Protein AF-A0A135WPG0-F1 (afdb_monomer_lite)

Structure (mmCIF, N/CA/C/O backbone):
data_AF-A0A135WPG0-F1
#
_entry.id   AF-A0A135WPG0-F1
#
loop_
_atom_site.group_PDB
_atom_site.id
_atom_site.type_symbol
_atom_site.label_atom_id
_atom_site.label_alt_id
_atom_site.label_comp_id
_atom_site.label_asym_id
_atom_site.label_entity_id
_atom_site.label_seq_id
_atom_site.pdbx_PDB_ins_code
_atom_site.Cartn_x
_atom_site.Cartn_y
_atom_site.Cartn_z
_atom_site.occupancy
_atom_site.B_iso_or_equiv
_atom_site.auth_seq_id
_atom_site.auth_comp_id
_atom_site.auth_asym_id
_atom_site.auth_atom_id
_atom_site.pdbx_PDB_model_num
ATOM 1 N N . MET A 1 1 ? -2.108 14.321 -17.662 1.00 45.66 1 MET A N 1
ATOM 2 C CA . MET A 1 1 ? -1.965 13.220 -18.639 1.00 45.66 1 MET A CA 1
ATOM 3 C C . MET A 1 1 ? -1.227 12.106 -17.913 1.00 45.66 1 MET A C 1
ATOM 5 O O . MET A 1 1 ? -0.035 12.262 -17.698 1.00 45.66 1 MET A O 1
ATOM 9 N N . PHE A 1 2 ? -1.919 11.068 -17.430 1.00 47.41 2 PHE A N 1
ATOM 10 C CA . PHE A 1 2 ? -1.237 9.873 -16.916 1.00 47.41 2 PHE A CA 1
ATOM 11 C C . PHE A 1 2 ? -0.607 9.177 -18.126 1.00 47.41 2 PHE A C 1
ATOM 13 O O . PHE A 1 2 ? -1.313 8.917 -19.103 1.00 47.41 2 PHE A O 1
ATOM 20 N N . ARG A 1 3 ? 0.712 8.989 -18.129 1.00 57.06 3 ARG A N 1
ATOM 21 C CA . ARG A 1 3 ? 1.405 8.233 -19.176 1.00 57.06 3 ARG A CA 1
ATOM 22 C C . ARG A 1 3 ? 1.896 6.915 -18.586 1.00 57.06 3 ARG A C 1
ATOM 24 O O . ARG A 1 3 ? 2.288 6.869 -17.432 1.00 57.06 3 ARG A O 1
ATOM 31 N N . GLU A 1 4 ? 1.821 5.898 -19.438 1.00 53.34 4 GLU A N 1
ATOM 32 C CA . GLU A 1 4 ? 2.349 4.537 -19.311 1.00 53.34 4 GLU A CA 1
ATOM 33 C C . GLU A 1 4 ? 1.833 3.675 -18.142 1.00 53.34 4 GLU A C 1
ATOM 35 O O . GLU A 1 4 ? 1.906 3.991 -16.956 1.00 53.34 4 GLU A O 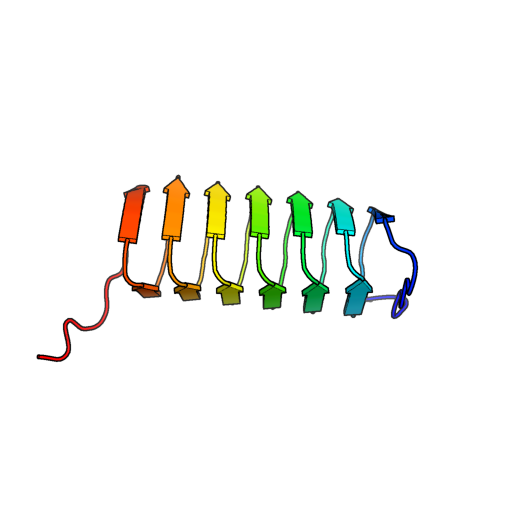1
ATOM 40 N N . THR A 1 5 ? 1.277 2.524 -18.525 1.00 55.53 5 THR A N 1
ATOM 41 C CA . THR A 1 5 ? 1.146 1.342 -17.676 1.00 55.53 5 THR A CA 1
ATOM 42 C C . THR A 1 5 ? 2.535 0.719 -17.555 1.00 55.53 5 THR A C 1
ATOM 44 O O . THR A 1 5 ? 2.999 0.075 -18.497 1.00 55.53 5 THR A O 1
ATOM 47 N N . HIS A 1 6 ? 3.214 0.926 -16.429 1.00 59.81 6 HIS A N 1
ATOM 48 C CA . HIS A 1 6 ? 4.463 0.230 -16.135 1.00 59.81 6 HIS A CA 1
ATOM 49 C C . HIS A 1 6 ? 4.118 -1.107 -15.472 1.00 59.81 6 HIS A C 1
ATOM 51 O O . HIS A 1 6 ? 3.861 -1.182 -14.274 1.00 59.81 6 HIS A O 1
ATOM 57 N N . ILE A 1 7 ? 4.052 -2.163 -16.285 1.00 57.62 7 ILE A N 1
ATOM 58 C CA . ILE A 1 7 ? 3.928 -3.540 -15.798 1.00 57.62 7 ILE A CA 1
ATOM 59 C C . ILE A 1 7 ? 5.349 -4.051 -15.593 1.00 57.62 7 ILE A C 1
ATOM 61 O O . ILE A 1 7 ? 6.003 -4.460 -16.553 1.00 57.62 7 ILE A O 1
ATOM 65 N N . ASP A 1 8 ? 5.837 -3.988 -14.359 1.00 56.16 8 ASP A N 1
ATOM 66 C CA . ASP A 1 8 ? 7.153 -4.503 -14.013 1.00 56.16 8 ASP A CA 1
ATOM 67 C C . ASP A 1 8 ? 6.986 -5.870 -13.349 1.00 56.16 8 ASP A C 1
ATOM 69 O O . ASP A 1 8 ? 6.707 -6.011 -12.161 1.00 56.16 8 ASP A O 1
ATOM 73 N N . SER A 1 9 ? 7.120 -6.925 -14.152 1.00 57.38 9 SER A N 1
ATOM 74 C CA . SER A 1 9 ? 7.089 -8.307 -13.665 1.00 57.38 9 SER A CA 1
ATOM 75 C C . SER A 1 9 ? 8.365 -8.707 -12.902 1.00 57.38 9 SER A C 1
ATOM 77 O O . SER A 1 9 ? 8.568 -9.891 -12.629 1.00 57.38 9 SER A O 1
ATOM 79 N N . GLY A 1 10 ? 9.256 -7.756 -12.597 1.00 55.03 10 GLY A N 1
ATOM 80 C CA . GLY A 1 10 ? 10.451 -7.968 -11.790 1.00 55.03 10 GLY A CA 1
ATOM 81 C C . GLY A 1 10 ? 10.144 -8.303 -10.324 1.00 55.03 10 GLY A C 1
ATOM 82 O O . GLY A 1 10 ? 9.125 -7.912 -9.755 1.00 55.03 10 GLY A O 1
ATOM 83 N N . ASN A 1 11 ? 11.063 -9.025 -9.672 1.00 66.38 11 ASN A N 1
ATOM 84 C CA . ASN A 1 11 ? 10.963 -9.309 -8.232 1.00 66.38 11 ASN A CA 1
ATOM 85 C C . ASN A 1 11 ? 11.033 -8.037 -7.368 1.00 66.38 11 ASN A C 1
ATOM 87 O O . ASN A 1 11 ? 10.513 -8.041 -6.251 1.00 66.38 11 ASN A O 1
ATOM 91 N N . SER A 1 12 ? 11.683 -6.984 -7.875 1.00 81.69 12 SER A N 1
ATOM 92 C CA . SER A 1 12 ? 11.783 -5.668 -7.252 1.00 81.69 12 SER A CA 1
ATOM 93 C C . SER A 1 12 ? 11.912 -4.586 -8.325 1.00 81.69 12 SER A C 1
ATOM 95 O O . SER A 1 12 ? 12.762 -4.729 -9.206 1.00 81.69 12 SER A O 1
ATOM 97 N N . SER A 1 13 ? 11.105 -3.529 -8.256 1.00 86.56 13 SER A N 1
ATOM 98 C CA . SER A 1 13 ? 11.142 -2.396 -9.189 1.00 86.56 13 SER A CA 1
ATOM 99 C C . SER A 1 13 ? 11.044 -1.049 -8.465 1.00 86.56 13 SER A C 1
ATOM 101 O O . SER A 1 13 ? 10.554 -0.954 -7.336 1.00 86.56 13 SER A O 1
ATOM 103 N N . ARG A 1 14 ? 11.540 0.013 -9.114 1.00 89.44 14 ARG A N 1
ATOM 104 C CA . ARG A 1 14 ? 11.396 1.403 -8.662 1.00 89.44 14 ARG A CA 1
ATOM 105 C C . ARG A 1 14 ? 10.752 2.221 -9.774 1.00 89.44 14 ARG A C 1
ATOM 107 O O . ARG A 1 14 ? 11.214 2.165 -10.912 1.00 89.44 14 ARG A O 1
ATOM 114 N N . HIS A 1 15 ? 9.712 2.974 -9.441 1.00 88.81 15 HIS A N 1
ATOM 115 C CA . HIS A 1 15 ? 9.003 3.836 -10.381 1.00 88.81 15 HIS A CA 1
ATOM 116 C C . HIS A 1 15 ? 8.903 5.257 -9.835 1.00 88.81 15 HIS A C 1
ATOM 118 O O . HIS A 1 15 ? 8.667 5.449 -8.646 1.00 88.81 15 HIS A O 1
ATOM 124 N N . GLU A 1 16 ? 9.052 6.245 -10.713 1.00 89.75 16 GLU A N 1
ATOM 125 C CA . GLU A 1 16 ? 9.028 7.662 -10.347 1.00 89.75 16 GLU A CA 1
ATOM 126 C C . GLU A 1 16 ? 8.147 8.448 -11.330 1.00 89.75 16 GLU A C 1
ATOM 128 O O . GLU A 1 16 ? 8.153 8.187 -12.537 1.00 89.75 16 GLU A O 1
ATOM 133 N N . GLY A 1 17 ? 7.389 9.424 -10.827 1.00 88.75 17 GLY A N 1
ATOM 134 C CA . GLY A 1 17 ? 6.603 10.355 -11.640 1.00 88.75 17 GLY A CA 1
ATOM 135 C C . GLY A 1 17 ? 5.093 10.094 -11.638 1.00 88.75 17 GLY A C 1
ATOM 136 O O . GLY A 1 17 ? 4.498 9.817 -10.603 1.00 88.75 17 GLY A O 1
ATOM 137 N N . ASN A 1 18 ? 4.442 10.287 -12.792 1.00 89.25 18 ASN A N 1
ATOM 138 C CA . ASN A 1 18 ? 2.982 10.192 -12.937 1.00 89.25 18 ASN A CA 1
ATOM 139 C C . ASN A 1 18 ? 2.590 8.907 -13.675 1.00 89.25 18 ASN A C 1
ATOM 141 O O . ASN A 1 18 ? 2.601 8.877 -14.907 1.00 89.25 18 ASN A O 1
ATOM 145 N N . LEU A 1 19 ? 2.197 7.886 -12.923 1.00 87.12 19 LEU A N 1
ATOM 146 C CA . LEU A 1 19 ? 1.936 6.530 -13.388 1.00 87.12 19 LEU A CA 1
ATOM 147 C C . LEU A 1 19 ? 0.431 6.271 -13.508 1.00 87.12 19 LEU A C 1
ATOM 149 O O . LEU A 1 19 ? -0.375 6.725 -12.693 1.00 87.12 19 LEU A O 1
ATOM 153 N N . GLY A 1 20 ? 0.033 5.525 -14.538 1.00 88.38 20 GLY A N 1
ATOM 154 C CA . GLY A 1 20 ? -1.350 5.067 -14.671 1.00 88.38 20 GLY A CA 1
ATOM 155 C C . GLY A 1 20 ? -1.632 3.871 -13.764 1.00 88.38 20 GLY A C 1
ATOM 156 O O . GLY A 1 20 ? -2.342 3.982 -12.765 1.00 88.38 20 GLY A O 1
ATOM 157 N N . VAL A 1 21 ? -1.064 2.725 -14.139 1.00 89.25 21 VAL A N 1
ATOM 158 C CA . VAL A 1 21 ? -1.190 1.447 -13.428 1.00 89.25 21 VAL A CA 1
ATOM 159 C C . VAL A 1 21 ? 0.202 0.869 -13.227 1.00 89.25 21 VAL A C 1
ATOM 161 O O . VAL A 1 21 ? 0.981 0.824 -14.183 1.00 89.25 21 VAL A O 1
ATOM 164 N N . VAL A 1 22 ? 0.483 0.421 -12.007 1.00 87.44 22 VAL A N 1
ATOM 165 C CA . VAL A 1 22 ? 1.744 -0.208 -11.613 1.00 87.44 22 VAL A CA 1
ATOM 166 C C . VAL A 1 22 ? 1.443 -1.561 -10.980 1.00 87.44 22 VAL A C 1
ATOM 168 O O . VAL A 1 22 ? 0.602 -1.656 -10.083 1.00 87.44 22 VAL A O 1
ATOM 171 N N . GLN A 1 23 ? 2.118 -2.608 -11.446 1.00 89.25 23 GLN A N 1
ATOM 172 C CA . GLN A 1 23 ? 1.986 -3.952 -10.892 1.00 89.25 23 GLN A CA 1
ATOM 173 C C . GLN A 1 23 ? 3.357 -4.604 -10.742 1.00 89.25 23 GLN A C 1
ATOM 175 O O . GLN A 1 23 ? 4.147 -4.555 -11.682 1.00 89.25 23 GLN A O 1
ATOM 180 N N . GLY A 1 24 ? 3.599 -5.251 -9.600 1.00 86.56 24 GLY A N 1
ATOM 181 C CA . GLY A 1 24 ? 4.864 -5.923 -9.302 1.00 86.56 24 GLY A CA 1
ATOM 182 C C . GLY A 1 24 ? 4.862 -6.604 -7.933 1.00 86.56 24 GLY A C 1
ATOM 183 O O . GLY A 1 24 ? 3.955 -6.412 -7.126 1.00 86.56 24 GLY A O 1
ATOM 184 N N . ASN A 1 25 ? 5.866 -7.436 -7.651 1.00 87.75 25 ASN A N 1
ATOM 185 C CA . ASN A 1 25 ? 5.947 -8.136 -6.363 1.00 87.75 25 ASN A CA 1
ATOM 186 C C . ASN A 1 25 ? 6.475 -7.232 -5.248 1.00 87.75 25 ASN A C 1
ATOM 188 O O . ASN A 1 25 ? 5.807 -7.094 -4.225 1.00 87.75 25 ASN A O 1
ATOM 192 N N . SER A 1 26 ? 7.643 -6.622 -5.455 1.00 90.94 26 SER A N 1
ATOM 193 C CA . SER A 1 26 ? 8.228 -5.649 -4.530 1.00 90.94 26 SER A CA 1
ATOM 194 C C . SER A 1 26 ? 8.408 -4.329 -5.264 1.00 90.94 26 SER A C 1
ATOM 196 O O . SER A 1 26 ? 9.028 -4.318 -6.322 1.00 90.94 26 SER A O 1
ATOM 198 N N . MET A 1 27 ? 7.857 -3.230 -4.761 1.00 91.62 27 MET A N 1
ATOM 199 C CA . MET A 1 27 ? 7.890 -1.956 -5.484 1.00 91.62 27 MET A CA 1
ATOM 200 C C . MET A 1 27 ? 8.210 -0.788 -4.564 1.00 91.62 27 MET A C 1
ATOM 202 O O . MET A 1 27 ? 7.682 -0.707 -3.456 1.00 91.62 27 MET A O 1
ATOM 206 N N . CYS A 1 28 ? 9.017 0.143 -5.064 1.00 93.50 28 CYS A N 1
ATOM 207 C CA . CYS A 1 28 ? 9.150 1.486 -4.510 1.00 93.50 28 CYS A CA 1
ATOM 208 C C . CYS A 1 28 ? 8.601 2.489 -5.527 1.00 93.50 28 CYS A C 1
ATOM 210 O O . CYS A 1 28 ? 9.068 2.518 -6.665 1.00 93.50 28 CYS A O 1
ATOM 212 N N . ILE A 1 29 ? 7.612 3.289 -5.143 1.00 92.94 29 ILE A N 1
ATOM 213 C CA . ILE A 1 29 ? 6.944 4.236 -6.038 1.00 92.94 29 ILE A CA 1
ATOM 214 C C . ILE A 1 29 ? 7.021 5.629 -5.433 1.00 92.94 29 ILE A C 1
ATOM 216 O O . ILE A 1 29 ? 6.592 5.822 -4.302 1.00 92.94 29 ILE A O 1
ATOM 220 N N . GLU A 1 30 ? 7.515 6.590 -6.206 1.00 95.19 30 GLU A N 1
ATOM 221 C CA . GLU A 1 30 ? 7.593 7.998 -5.819 1.00 95.19 30 GLU A CA 1
ATOM 222 C C . GLU A 1 30 ? 6.796 8.852 -6.817 1.00 95.19 30 GLU A C 1
ATOM 224 O O . GLU A 1 30 ? 7.075 8.863 -8.018 1.00 95.19 30 GLU A O 1
ATOM 229 N N . GLY A 1 31 ? 5.770 9.560 -6.347 1.00 91.75 31 GLY A N 1
ATOM 230 C CA . GLY A 1 31 ? 4.940 10.443 -7.166 1.00 91.75 31 GLY A CA 1
ATOM 231 C C . GLY A 1 31 ? 3.457 10.074 -7.179 1.00 91.75 31 GLY A C 1
ATOM 232 O O . GLY A 1 31 ? 2.873 9.723 -6.156 1.00 91.75 31 GLY A O 1
ATOM 233 N N . ASN A 1 32 ? 2.805 10.232 -8.332 1.00 91.62 32 ASN A N 1
ATOM 234 C CA . ASN A 1 32 ? 1.360 10.045 -8.459 1.00 91.62 32 ASN A CA 1
ATOM 235 C C . ASN A 1 32 ? 1.042 8.763 -9.226 1.00 91.62 32 ASN A C 1
ATOM 237 O O . ASN A 1 32 ? 1.486 8.608 -10.359 1.00 91.62 32 ASN A O 1
ATOM 241 N N . SER A 1 33 ? 0.204 7.897 -8.663 1.00 90.12 33 SER A N 1
ATOM 242 C CA . SER A 1 33 ? -0.262 6.668 -9.309 1.00 90.12 33 SER A CA 1
ATOM 243 C C . SER A 1 33 ? -1.785 6.580 -9.337 1.00 90.12 33 SER A C 1
ATOM 245 O O . SER A 1 33 ? -2.468 6.930 -8.377 1.00 90.12 33 SER A O 1
ATOM 247 N N . GLY A 1 34 ? -2.351 6.083 -10.435 1.00 91.00 34 GLY A N 1
ATOM 248 C CA . GLY A 1 34 ? -3.775 5.752 -10.483 1.00 91.00 34 GLY A CA 1
ATOM 249 C C . GLY A 1 34 ? -4.080 4.498 -9.664 1.00 91.00 34 GLY A C 1
ATOM 250 O O . GLY A 1 34 ? -4.815 4.556 -8.679 1.00 91.00 34 GLY A O 1
ATOM 251 N N . VAL A 1 35 ? -3.493 3.371 -10.074 1.00 91.94 35 VAL A N 1
ATOM 252 C CA . VAL A 1 35 ? -3.675 2.055 -9.445 1.00 91.94 35 VAL A CA 1
ATOM 253 C C . VAL A 1 35 ? -2.321 1.400 -9.203 1.00 91.94 35 VAL A C 1
ATOM 255 O O . VAL A 1 35 ? -1.501 1.322 -10.117 1.00 91.94 35 VAL A O 1
ATOM 258 N N . VAL A 1 36 ? -2.111 0.887 -7.995 1.00 91.94 36 VAL A N 1
ATOM 259 C CA . VAL A 1 36 ? -0.912 0.139 -7.614 1.00 91.94 36 VAL A CA 1
ATOM 260 C C . VAL A 1 36 ? -1.319 -1.216 -7.041 1.00 91.94 36 VAL A C 1
ATOM 262 O O . VAL A 1 36 ? -2.103 -1.276 -6.092 1.00 91.94 36 VAL A O 1
ATOM 265 N N . GLN A 1 37 ? -0.778 -2.302 -7.594 1.00 92.94 37 GLN A N 1
ATOM 266 C CA . GLN A 1 37 ? -1.033 -3.659 -7.114 1.00 92.94 37 GLN A CA 1
ATOM 267 C C . GLN A 1 37 ? 0.267 -4.439 -6.896 1.00 92.94 37 GLN A C 1
ATOM 269 O O . GLN A 1 37 ? 1.050 -4.627 -7.826 1.00 92.94 37 GLN A O 1
ATOM 274 N N . GLY A 1 38 ? 0.474 -4.975 -5.694 1.00 90.44 38 GLY A N 1
ATOM 275 C CA . GLY A 1 38 ? 1.673 -5.762 -5.417 1.00 90.44 38 GLY A CA 1
ATOM 276 C C . GLY A 1 38 ? 1.698 -6.462 -4.073 1.00 90.44 38 GLY A C 1
ATOM 277 O O . GLY A 1 38 ? 0.755 -6.382 -3.298 1.00 90.44 38 GLY A O 1
ATOM 278 N N . ASN A 1 39 ? 2.776 -7.189 -3.787 1.00 91.56 39 ASN A N 1
ATOM 279 C CA . ASN A 1 39 ? 2.905 -7.903 -2.516 1.00 91.56 39 ASN A CA 1
ATOM 280 C C . ASN A 1 39 ? 3.514 -7.012 -1.432 1.00 91.56 39 ASN A C 1
ATOM 282 O O . ASN A 1 39 ? 2.898 -6.849 -0.384 1.00 91.56 39 ASN A O 1
ATOM 286 N N . SER A 1 40 ? 4.677 -6.423 -1.701 1.00 93.81 40 SER A N 1
ATOM 287 C CA . SER A 1 40 ? 5.427 -5.571 -0.778 1.00 93.81 40 SER A CA 1
ATOM 288 C C . SER A 1 40 ? 5.667 -4.211 -1.421 1.00 93.81 40 SER A C 1
ATOM 290 O O . SER A 1 40 ? 6.306 -4.137 -2.467 1.00 93.81 40 SER A O 1
ATOM 292 N N . MET A 1 41 ? 5.150 -3.131 -0.847 1.00 95.00 41 MET A N 1
ATOM 293 C CA . MET A 1 41 ? 5.189 -1.820 -1.502 1.00 95.00 41 MET A CA 1
ATOM 294 C C . MET A 1 41 ? 5.599 -0.715 -0.538 1.00 95.00 41 MET A C 1
ATOM 296 O O . MET A 1 41 ? 5.091 -0.651 0.578 1.00 95.00 41 MET A O 1
ATOM 300 N N . CYS A 1 42 ? 6.471 0.171 -1.007 1.00 96.31 42 CYS A N 1
ATOM 301 C CA . CYS A 1 42 ? 6.734 1.473 -0.408 1.00 96.31 42 CYS A CA 1
ATOM 302 C C . CYS A 1 42 ? 6.261 2.542 -1.395 1.00 96.31 42 CYS A C 1
ATOM 304 O O . CYS A 1 42 ? 6.712 2.556 -2.540 1.00 96.31 42 CYS A O 1
ATOM 306 N N . ILE A 1 43 ? 5.335 3.398 -0.980 1.00 96.31 43 ILE A N 1
ATOM 307 C CA . ILE A 1 43 ? 4.734 4.421 -1.838 1.00 96.31 43 ILE A CA 1
ATOM 308 C C . ILE A 1 43 ? 4.883 5.771 -1.151 1.00 96.31 43 ILE A C 1
ATOM 310 O O . ILE A 1 43 ? 4.383 5.945 -0.047 1.00 96.31 43 ILE A O 1
ATOM 314 N N . GLU A 1 44 ? 5.517 6.718 -1.829 1.00 97.44 44 GLU A N 1
ATOM 315 C CA . GLU A 1 44 ? 5.618 8.114 -1.416 1.00 97.44 44 GLU A CA 1
ATOM 316 C C . GLU A 1 44 ? 4.887 8.983 -2.449 1.00 97.44 44 GLU A C 1
ATOM 318 O O . GLU A 1 44 ? 5.242 9.000 -3.629 1.00 97.44 44 GLU A O 1
ATOM 323 N N . GLY A 1 45 ? 3.826 9.676 -2.035 1.00 94.81 45 GLY A N 1
ATOM 324 C CA . GLY A 1 45 ? 3.040 10.566 -2.890 1.00 94.81 45 GLY A CA 1
ATOM 325 C C . GLY A 1 45 ? 1.542 10.257 -2.909 1.00 94.81 45 GLY A C 1
ATOM 326 O O . GLY A 1 45 ? 0.936 9.974 -1.877 1.00 94.81 45 GLY A O 1
ATOM 327 N N . ASN A 1 46 ? 0.901 10.389 -4.076 1.00 94.81 46 ASN A N 1
ATOM 328 C CA . ASN A 1 46 ? -0.556 10.263 -4.193 1.00 94.81 46 ASN A CA 1
ATOM 329 C C . ASN A 1 46 ? -0.958 9.014 -4.970 1.00 94.81 46 ASN A C 1
ATOM 331 O O . ASN A 1 46 ? -0.516 8.815 -6.099 1.00 94.81 46 ASN A O 1
ATOM 335 N N . SER A 1 47 ? -1.873 8.220 -4.420 1.00 94.81 47 SER A N 1
ATOM 336 C CA . SER A 1 47 ? -2.431 7.051 -5.099 1.00 94.81 47 SER A CA 1
ATOM 337 C C . SER A 1 47 ? -3.957 7.070 -5.142 1.00 94.81 47 SER A C 1
ATOM 339 O O . SER A 1 47 ? -4.629 7.432 -4.180 1.00 94.81 47 SER A O 1
ATOM 341 N N . GLY A 1 48 ? -4.543 6.656 -6.263 1.00 94.69 48 GLY A N 1
ATOM 342 C CA . GLY A 1 48 ? -5.988 6.431 -6.337 1.00 94.69 48 GLY A CA 1
ATOM 343 C C . GLY A 1 48 ? -6.387 5.176 -5.562 1.00 94.69 48 GLY A C 1
ATOM 344 O O . GLY A 1 48 ? -7.134 5.249 -4.585 1.00 94.69 48 GLY A O 1
ATOM 345 N N . VAL A 1 49 ? -5.859 4.031 -5.998 1.00 96.06 49 VAL A N 1
ATOM 346 C CA . VAL A 1 49 ? -6.116 2.706 -5.421 1.00 96.06 49 VAL A CA 1
ATOM 347 C C . VAL A 1 49 ? -4.797 1.984 -5.174 1.00 96.06 49 VAL A C 1
ATOM 349 O O . VAL A 1 49 ? -3.975 1.878 -6.082 1.00 96.06 49 VAL A O 1
ATOM 352 N N . VAL A 1 50 ? -4.623 1.443 -3.971 1.00 95.81 50 VAL A N 1
ATOM 353 C CA . VAL A 1 50 ? -3.469 0.622 -3.594 1.00 95.81 50 VAL A CA 1
ATOM 354 C C . VAL A 1 50 ? -3.959 -0.713 -3.042 1.00 95.81 50 VAL A C 1
ATOM 356 O O . VAL A 1 50 ? -4.733 -0.744 -2.085 1.00 95.81 50 VAL A O 1
ATOM 359 N N . GLN A 1 51 ? -3.503 -1.819 -3.628 1.00 96.69 51 GLN A N 1
ATOM 360 C CA . GLN A 1 51 ? -3.840 -3.166 -3.175 1.00 96.69 51 GLN A CA 1
ATOM 361 C C . GLN A 1 51 ? -2.585 -4.015 -2.975 1.00 96.69 51 GLN A C 1
ATOM 363 O O . GLN A 1 51 ? -1.827 -4.243 -3.920 1.00 96.69 51 GLN A O 1
ATOM 368 N N . GLY A 1 52 ? -2.396 -4.555 -1.771 1.00 94.31 52 GLY A N 1
ATOM 369 C CA . GLY A 1 52 ? -1.276 -5.454 -1.525 1.00 94.31 52 GLY A CA 1
ATOM 370 C C . GLY A 1 52 ? -1.221 -6.120 -0.166 1.00 94.31 52 GLY A C 1
ATOM 371 O O . GLY A 1 52 ? -2.137 -6.007 0.637 1.00 94.31 52 GLY A O 1
ATOM 372 N N . ASN A 1 53 ? -0.152 -6.870 0.093 1.00 94.31 53 ASN A N 1
ATOM 373 C CA . ASN A 1 53 ? -0.013 -7.609 1.348 1.00 94.31 53 ASN A CA 1
ATOM 374 C C . ASN A 1 53 ? 0.651 -6.760 2.433 1.00 94.31 53 ASN A C 1
ATOM 376 O O . ASN A 1 53 ? 0.049 -6.562 3.484 1.00 94.31 53 ASN A O 1
ATOM 380 N N . SER A 1 54 ? 1.844 -6.241 2.158 1.00 96.25 54 SER A N 1
ATOM 381 C CA . SER A 1 54 ? 2.659 -5.447 3.075 1.00 96.25 54 SER A CA 1
ATOM 382 C C . SER A 1 54 ? 2.932 -4.084 2.457 1.00 96.25 54 SER A C 1
ATOM 384 O O . SER A 1 54 ? 3.527 -4.007 1.383 1.00 96.25 54 SER A O 1
ATOM 386 N N . MET A 1 55 ? 2.481 -3.009 3.097 1.00 96.94 55 MET A N 1
ATOM 387 C CA . MET A 1 55 ? 2.535 -1.672 2.504 1.00 96.94 55 MET A CA 1
ATOM 388 C C . MET A 1 55 ? 3.025 -0.629 3.503 1.00 96.94 55 MET A C 1
ATOM 390 O O . MET A 1 55 ? 2.541 -0.575 4.632 1.00 96.94 55 MET A O 1
ATOM 394 N N . CYS A 1 56 ? 3.942 0.217 3.045 1.00 97.25 56 CYS A N 1
ATOM 395 C CA . CYS A 1 56 ? 4.303 1.481 3.671 1.00 97.25 56 CYS A CA 1
ATOM 396 C C . CYS A 1 56 ? 3.875 2.604 2.726 1.00 97.25 56 CYS A C 1
ATOM 398 O O . CYS A 1 56 ? 4.298 2.616 1.569 1.00 97.25 56 CYS A O 1
ATOM 400 N N . ILE A 1 57 ? 3.006 3.501 3.181 1.00 96.88 57 ILE A N 1
ATOM 401 C CA . ILE A 1 57 ? 2.457 4.580 2.354 1.00 96.88 57 ILE A CA 1
ATOM 402 C C . ILE A 1 57 ? 2.679 5.903 3.078 1.00 96.88 57 ILE A C 1
ATOM 404 O O . ILE A 1 57 ? 2.196 6.068 4.191 1.00 96.88 57 ILE A O 1
ATOM 408 N N . GLU A 1 58 ? 3.354 6.842 2.431 1.00 97.75 58 GLU A N 1
ATOM 409 C CA . GLU A 1 58 ? 3.492 8.226 2.877 1.00 97.75 58 GLU A CA 1
ATOM 410 C C . GLU A 1 58 ? 2.822 9.143 1.845 1.00 97.75 58 GLU A C 1
ATOM 412 O O . GLU A 1 58 ? 3.201 9.169 0.674 1.00 97.75 58 GLU A O 1
ATOM 417 N N . GLY A 1 59 ? 1.777 9.864 2.252 1.00 95.06 59 GLY A N 1
ATOM 418 C CA . GLY A 1 59 ? 1.037 10.793 1.400 1.00 95.06 59 GLY A CA 1
ATOM 419 C C . GLY A 1 59 ? -0.466 10.520 1.351 1.00 95.06 59 GLY A C 1
ATOM 420 O O . GLY A 1 59 ? -1.098 10.221 2.363 1.00 95.06 59 GLY A O 1
ATOM 421 N N . ASN A 1 60 ? -1.086 10.700 0.182 1.00 94.62 60 ASN A N 1
ATOM 422 C CA . ASN A 1 60 ? -2.545 10.630 0.062 1.00 94.62 60 ASN A CA 1
ATOM 423 C C . ASN A 1 60 ? -2.990 9.395 -0.713 1.00 94.62 60 ASN A C 1
ATOM 425 O O . ASN A 1 60 ? -2.485 9.127 -1.801 1.00 94.62 60 ASN A O 1
ATOM 429 N N . SER A 1 61 ? -3.988 8.674 -0.205 1.00 94.56 61 SER A N 1
ATOM 430 C CA . SER A 1 61 ? -4.589 7.556 -0.937 1.00 94.56 61 SER A CA 1
ATOM 431 C C . SER A 1 61 ? -6.112 7.575 -0.905 1.00 94.56 61 SER A C 1
ATOM 433 O O . SER A 1 61 ? -6.731 7.800 0.132 1.00 94.56 61 SER A O 1
ATOM 435 N N . GLY A 1 62 ? -6.740 7.306 -2.048 1.00 93.31 62 GLY A N 1
ATOM 436 C CA . GLY A 1 62 ? -8.195 7.176 -2.125 1.00 93.31 62 GLY A CA 1
ATOM 437 C C . GLY A 1 62 ? -8.684 5.903 -1.435 1.00 93.31 62 GLY A C 1
ATOM 438 O O . GLY A 1 62 ? -9.459 5.967 -0.481 1.00 93.31 62 GLY A O 1
ATOM 439 N N . VAL A 1 63 ? -8.212 4.751 -1.912 1.00 95.62 63 VAL A N 1
ATOM 440 C CA . VAL A 1 63 ? -8.559 3.421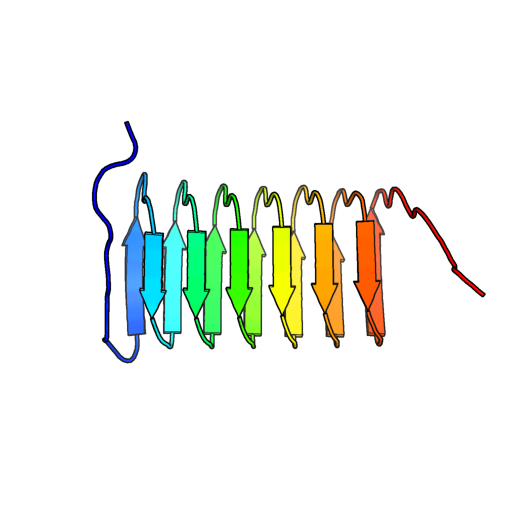 -1.394 1.00 95.62 63 VAL A CA 1
ATOM 441 C C . VAL A 1 63 ? -7.291 2.614 -1.158 1.00 95.62 63 VAL A C 1
ATOM 443 O O . VAL A 1 63 ? -6.475 2.468 -2.065 1.00 95.62 63 VAL A O 1
ATOM 446 N N . VAL A 1 64 ? -7.152 2.049 0.038 1.00 95.38 64 VAL A N 1
ATOM 447 C CA . VAL A 1 64 ? -6.041 1.172 0.409 1.00 95.38 64 VAL A CA 1
ATOM 448 C C . VAL A 1 64 ? -6.594 -0.143 0.944 1.00 95.38 64 VAL A C 1
ATOM 450 O O . VAL A 1 64 ? -7.374 -0.153 1.895 1.00 95.38 64 VAL A O 1
ATOM 453 N N . GLN A 1 65 ? -6.185 -1.260 0.347 1.00 96.75 65 GLN A N 1
ATOM 454 C CA . GLN A 1 65 ? -6.576 -2.594 0.792 1.00 96.75 65 GLN A CA 1
ATOM 455 C C . GLN A 1 65 ? -5.354 -3.486 0.993 1.00 96.75 65 GLN A C 1
ATOM 457 O O . GLN A 1 65 ? -4.598 -3.726 0.051 1.00 96.75 65 GLN A O 1
ATOM 462 N N . GLY A 1 66 ? -5.191 -4.046 2.193 1.00 94.38 66 GLY A N 1
ATOM 463 C CA . GLY A 1 66 ? -4.109 -4.993 2.424 1.00 94.38 66 GLY A CA 1
ATOM 464 C C . GLY A 1 66 ? -4.044 -5.662 3.783 1.00 94.38 66 GLY A C 1
ATOM 465 O O . GLY A 1 66 ? -4.915 -5.498 4.626 1.00 94.38 66 GLY A O 1
ATOM 466 N N . ASN A 1 67 ? -3.013 -6.477 3.994 1.00 93.44 67 ASN A N 1
ATOM 467 C CA . ASN A 1 67 ? -2.894 -7.279 5.212 1.00 93.44 67 ASN A CA 1
ATOM 468 C C . ASN A 1 67 ? -2.159 -6.535 6.328 1.00 93.44 67 ASN A C 1
ATOM 470 O O . ASN A 1 67 ? -2.684 -6.443 7.434 1.00 93.44 67 ASN A O 1
ATOM 474 N N . SER A 1 68 ? -0.979 -5.997 6.040 1.00 96.19 68 SER A N 1
ATOM 475 C CA . SER A 1 68 ? -0.112 -5.306 6.991 1.00 96.19 68 SER A CA 1
ATOM 476 C C . SER A 1 68 ? 0.265 -3.944 6.429 1.00 96.19 68 SER A C 1
ATOM 478 O O . SER A 1 68 ? 0.909 -3.861 5.385 1.00 96.19 68 SER A O 1
ATOM 480 N N . MET A 1 69 ? -0.170 -2.875 7.091 1.00 96.12 69 MET A N 1
ATOM 481 C CA . MET A 1 69 ? -0.055 -1.521 6.554 1.00 96.12 69 MET A CA 1
ATOM 482 C C . MET A 1 69 ? 0.493 -0.554 7.598 1.00 96.12 69 MET A C 1
ATOM 484 O O . MET A 1 69 ? 0.017 -0.528 8.732 1.00 96.12 69 MET A O 1
ATOM 488 N N . CYS A 1 70 ? 1.468 0.250 7.189 1.00 96.62 70 CYS A N 1
ATOM 489 C CA . CYS A 1 70 ? 1.936 1.433 7.898 1.00 96.62 70 CYS A CA 1
ATOM 490 C C . CYS A 1 70 ? 1.679 2.631 6.989 1.00 96.62 70 CYS A C 1
ATOM 492 O O . CYS A 1 70 ? 2.158 2.648 5.855 1.00 96.62 70 CYS A O 1
ATOM 494 N N . ILE A 1 71 ? 0.865 3.579 7.436 1.00 95.31 71 ILE A N 1
ATOM 495 C CA . ILE A 1 71 ? 0.408 4.669 6.582 1.00 95.31 71 ILE A CA 1
ATOM 496 C C . ILE A 1 71 ? 0.539 5.997 7.313 1.00 95.31 71 ILE A C 1
ATOM 498 O O . ILE A 1 71 ? 0.031 6.129 8.420 1.00 95.31 71 ILE A O 1
ATOM 502 N N . GLU A 1 72 ? 1.155 6.974 6.662 1.00 96.88 72 GLU A N 1
ATOM 503 C CA . GLU A 1 72 ? 1.227 8.361 7.107 1.00 96.88 72 GLU A CA 1
ATOM 504 C C . GLU A 1 72 ? 0.573 9.267 6.053 1.00 96.88 72 GLU A C 1
ATOM 506 O O . GLU A 1 72 ? 0.956 9.246 4.883 1.00 96.88 72 GLU A O 1
ATOM 511 N N . GLY A 1 73 ? -0.439 10.050 6.438 1.00 93.88 73 GLY A N 1
ATOM 512 C CA . GLY A 1 73 ? -1.067 11.054 5.573 1.00 93.88 73 GLY A CA 1
ATOM 513 C C . GLY A 1 73 ? -2.597 11.005 5.521 1.00 93.88 73 GLY A C 1
ATOM 514 O O . GLY A 1 73 ? -3.252 10.830 6.549 1.00 93.88 73 GLY A O 1
ATOM 515 N N . ASN A 1 74 ? -3.195 11.256 4.346 1.00 93.38 74 ASN A N 1
ATOM 516 C CA . ASN A 1 74 ? -4.656 11.381 4.203 1.00 93.38 74 ASN A CA 1
ATOM 517 C C . ASN A 1 74 ? -5.269 10.259 3.364 1.00 93.38 74 ASN A C 1
ATOM 519 O O . ASN A 1 74 ? -4.930 10.075 2.194 1.00 93.38 74 ASN A O 1
ATOM 523 N N . LEU A 1 75 ? -6.244 9.562 3.941 1.00 92.25 75 LEU A N 1
ATOM 524 C CA . LEU A 1 75 ? -6.847 8.368 3.366 1.00 92.25 75 LEU A CA 1
ATOM 525 C C . LEU A 1 75 ? -8.362 8.506 3.242 1.00 92.25 75 LEU A C 1
ATOM 527 O O . LEU A 1 75 ? -9.042 8.983 4.152 1.00 92.25 75 LEU A O 1
ATOM 531 N N . GLY A 1 76 ? -8.911 8.047 2.121 1.00 91.38 76 GLY A N 1
ATOM 532 C CA . GLY A 1 76 ? -10.357 7.937 1.941 1.00 91.38 76 GLY A CA 1
ATOM 533 C C . GLY A 1 76 ? -10.915 6.694 2.630 1.00 91.38 76 GLY A C 1
ATOM 534 O O . GLY A 1 76 ? -11.687 6.795 3.584 1.00 91.38 76 GLY A O 1
ATOM 535 N N . VAL A 1 77 ? -10.520 5.519 2.140 1.00 92.56 77 VAL A N 1
ATOM 536 C CA . VAL A 1 77 ? -10.963 4.207 2.625 1.00 92.56 77 VAL A CA 1
ATOM 537 C C . VAL A 1 77 ? -9.757 3.304 2.844 1.00 92.56 77 VAL A C 1
ATOM 539 O O . VAL A 1 77 ? -8.927 3.153 1.951 1.00 92.56 77 VAL A O 1
ATOM 542 N N . VAL A 1 78 ? -9.693 2.660 4.004 1.00 91.12 78 VAL A N 1
ATOM 543 C CA . VAL A 1 78 ? -8.648 1.700 4.359 1.00 91.12 78 VAL A CA 1
ATOM 544 C C . VAL A 1 78 ? -9.290 0.411 4.850 1.00 91.12 78 VAL A C 1
ATOM 546 O O . VAL A 1 78 ? -10.094 0.423 5.782 1.00 91.12 78 VAL A O 1
ATOM 549 N N . GLN A 1 79 ? -8.924 -0.712 4.241 1.00 93.19 79 GLN A N 1
ATOM 550 C CA . GLN A 1 79 ? -9.387 -2.030 4.652 1.00 93.19 79 GLN A CA 1
ATOM 551 C C . GLN A 1 79 ? -8.209 -2.977 4.851 1.00 93.19 79 GLN A C 1
ATOM 553 O O . GLN A 1 79 ? -7.439 -3.219 3.921 1.00 93.19 79 GLN A O 1
ATOM 558 N N . GLY A 1 80 ? -8.092 -3.577 6.035 1.00 91.00 80 GLY A N 1
ATOM 559 C CA . GLY A 1 80 ? -7.028 -4.543 6.256 1.00 91.00 80 GLY A CA 1
ATOM 560 C C . GLY A 1 80 ? -7.019 -5.280 7.577 1.00 91.00 80 GLY A C 1
ATOM 561 O O . GLY A 1 80 ? -7.914 -5.140 8.400 1.00 91.00 80 GLY A O 1
ATOM 562 N N . ASN A 1 81 ? -6.002 -6.115 7.777 1.00 89.44 81 ASN A N 1
ATOM 563 C CA . ASN A 1 81 ? -5.906 -6.949 8.974 1.00 89.44 81 ASN A CA 1
ATOM 564 C C . ASN A 1 81 ? -5.160 -6.243 10.111 1.00 89.44 81 ASN A C 1
ATOM 566 O O . ASN A 1 81 ? -5.704 -6.127 11.207 1.00 89.44 81 ASN A O 1
ATOM 570 N N . SER A 1 82 ? -3.949 -5.755 9.848 1.00 93.62 82 SER A N 1
ATOM 571 C CA . SER A 1 82 ? -3.071 -5.091 10.813 1.00 93.62 82 SER A CA 1
ATOM 572 C C . SER A 1 82 ? -2.625 -3.744 10.258 1.00 93.62 82 SER A C 1
ATOM 574 O O . SER A 1 82 ? -1.969 -3.690 9.220 1.00 93.62 82 SER A O 1
ATOM 576 N N . MET A 1 83 ? -3.005 -2.658 10.926 1.00 92.12 83 MET A N 1
ATOM 577 C CA . MET A 1 83 ? -2.834 -1.303 10.404 1.00 92.12 83 MET A CA 1
ATOM 578 C C . MET A 1 83 ? -2.294 -0.362 11.478 1.00 92.12 83 MET A C 1
ATOM 580 O O . MET A 1 83 ? -2.837 -0.316 12.581 1.00 92.12 83 MET A O 1
ATOM 584 N N . CYS A 1 84 ? -1.276 0.413 11.120 1.00 93.94 84 CYS A N 1
ATOM 585 C CA . CYS A 1 84 ? -0.847 1.610 11.833 1.00 93.94 84 CYS A CA 1
ATOM 586 C C . CYS A 1 84 ? -1.071 2.802 10.904 1.00 93.94 84 CYS A C 1
ATOM 588 O O . CYS A 1 84 ? -0.562 2.798 9.784 1.00 93.94 84 CYS A O 1
ATOM 590 N N . ILE A 1 85 ? -1.864 3.775 11.341 1.00 92.94 85 ILE A N 1
ATOM 591 C CA . ILE A 1 85 ? -2.217 4.947 10.542 1.00 92.94 85 ILE A CA 1
ATOM 592 C C . ILE A 1 85 ? -1.927 6.204 11.356 1.00 92.94 85 ILE A C 1
ATOM 594 O O . ILE A 1 85 ? -2.497 6.372 12.432 1.00 92.94 85 ILE A O 1
ATOM 598 N N . GLU A 1 86 ? -1.100 7.089 10.818 1.00 95.12 86 GLU A N 1
ATOM 599 C CA . GLU A 1 86 ? -0.862 8.435 11.331 1.00 95.12 86 GLU A CA 1
ATOM 600 C C . GLU A 1 86 ? -1.430 9.460 10.337 1.00 95.12 86 GLU A C 1
ATOM 602 O O . GLU A 1 86 ? -1.069 9.476 9.162 1.00 95.12 86 GLU A O 1
ATOM 607 N N . GLY A 1 87 ? -2.376 10.292 10.772 1.00 91.38 87 GLY A N 1
ATOM 608 C CA . GLY A 1 87 ? -3.012 11.312 9.936 1.00 91.38 87 GLY A CA 1
ATOM 609 C C . GLY A 1 87 ? -4.531 11.180 9.830 1.00 91.38 87 GLY A C 1
ATOM 610 O O . GLY A 1 87 ? -5.220 10.813 10.783 1.00 91.38 87 GLY A O 1
ATOM 611 N N . ASN A 1 88 ? -5.093 11.562 8.683 1.00 89.38 88 ASN A N 1
ATOM 612 C CA . ASN A 1 88 ? -6.543 11.626 8.501 1.00 89.38 88 ASN A CA 1
ATOM 613 C C . ASN A 1 88 ? -7.04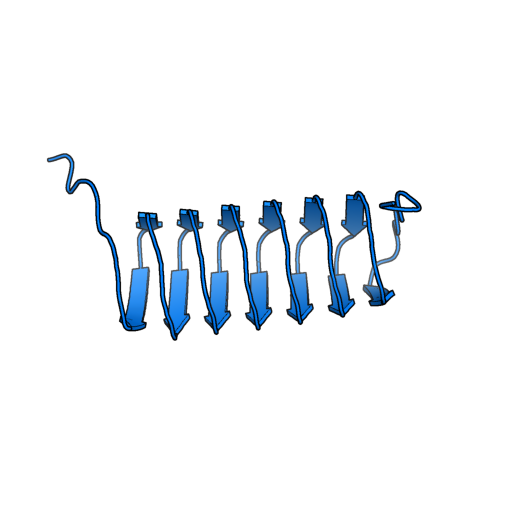0 10.419 7.714 1.00 89.38 88 ASN A C 1
ATOM 615 O O . ASN A 1 88 ? -6.502 10.083 6.666 1.00 89.38 88 ASN A O 1
ATOM 619 N N . SER A 1 89 ? -8.116 9.795 8.175 1.00 86.62 89 SER A N 1
ATOM 620 C CA . SER A 1 89 ? -8.779 8.710 7.459 1.00 86.62 89 SER A CA 1
ATOM 621 C C . SER A 1 89 ? -10.286 8.901 7.449 1.00 86.62 89 SER A C 1
ATOM 623 O O . SER A 1 89 ? -10.886 9.245 8.466 1.00 86.62 89 SER A O 1
ATOM 625 N N . GLY A 1 90 ? -10.909 8.647 6.301 1.00 86.88 90 GLY A N 1
ATOM 626 C CA . GLY A 1 90 ? -12.356 8.528 6.184 1.00 86.88 90 GLY A CA 1
ATOM 627 C C . GLY A 1 90 ? -12.836 7.245 6.854 1.00 86.88 90 GLY A C 1
ATOM 628 O O . GLY A 1 90 ? -13.060 7.199 8.059 1.00 86.88 90 GLY A O 1
ATOM 629 N N . VAL A 1 91 ? -12.967 6.180 6.070 1.00 88.56 91 VAL A N 1
ATOM 630 C CA . VAL A 1 91 ? -13.443 4.872 6.534 1.00 88.56 91 VAL A CA 1
ATOM 631 C C . VAL A 1 91 ? -12.257 3.953 6.787 1.00 88.56 91 VAL A C 1
ATOM 633 O O . VAL A 1 91 ? -11.443 3.749 5.892 1.00 88.56 91 VAL A O 1
ATOM 636 N N . VAL A 1 92 ? -12.181 3.352 7.975 1.00 88.31 92 VAL A N 1
ATOM 637 C CA . VAL A 1 92 ? -11.171 2.334 8.290 1.00 88.31 92 VAL A CA 1
ATOM 638 C C . VAL A 1 92 ? -11.861 1.086 8.827 1.00 88.31 92 VAL A C 1
ATOM 640 O O . VAL A 1 92 ? -12.611 1.161 9.801 1.00 88.31 92 VAL A O 1
ATOM 643 N N . GLN A 1 93 ? -11.605 -0.057 8.193 1.00 89.19 93 GLN A N 1
ATOM 644 C CA . GLN A 1 93 ? -12.130 -1.357 8.594 1.00 89.19 93 GLN A CA 1
ATOM 645 C C . GLN A 1 93 ? -10.992 -2.365 8.741 1.00 89.19 93 GLN A C 1
ATOM 647 O O . GLN A 1 93 ? -10.258 -2.634 7.791 1.00 89.19 93 GLN A O 1
ATOM 652 N N . GLY A 1 94 ? -10.880 -2.981 9.915 1.00 86.75 94 GLY A N 1
ATOM 653 C CA . GLY A 1 94 ? -9.894 -4.027 10.125 1.00 86.75 94 GLY A CA 1
ATOM 654 C C . GLY A 1 94 ? -9.916 -4.675 11.493 1.00 86.75 94 GLY A C 1
ATOM 655 O O . GLY A 1 94 ? -10.693 -4.295 12.365 1.00 86.75 94 GLY A O 1
ATOM 656 N N . ASN A 1 95 ? -9.053 -5.676 11.656 1.00 86.31 95 ASN A N 1
ATOM 657 C CA . ASN A 1 95 ? -9.015 -6.515 12.854 1.00 86.31 95 ASN A CA 1
ATOM 658 C C . ASN A 1 95 ? -8.140 -5.916 13.965 1.00 86.31 95 ASN A C 1
ATOM 660 O O . ASN A 1 95 ? -8.505 -5.951 15.136 1.00 86.31 95 ASN A O 1
ATOM 664 N N . SER A 1 96 ? -6.972 -5.374 13.620 1.00 90.56 96 SER A N 1
ATOM 665 C CA . SER A 1 96 ? -6.009 -4.796 14.562 1.00 90.56 96 SER A CA 1
ATOM 666 C C . SER A 1 96 ? -5.533 -3.450 14.036 1.00 90.56 96 SER A C 1
ATOM 668 O O . SER A 1 96 ? -4.901 -3.382 12.985 1.00 90.56 96 SER A O 1
ATOM 670 N N . MET A 1 97 ? -5.872 -2.377 14.748 1.00 88.06 97 MET A N 1
ATOM 671 C CA . MET A 1 97 ? -5.686 -1.010 14.266 1.00 88.06 97 MET A CA 1
ATOM 672 C C . MET A 1 97 ? -5.076 -0.136 15.358 1.00 88.06 97 MET A C 1
ATOM 674 O O . MET A 1 97 ? -5.589 -0.100 16.476 1.00 88.06 97 MET A O 1
ATOM 678 N N . CYS A 1 98 ? -4.018 0.587 15.011 1.00 90.25 98 CYS A N 1
ATOM 679 C CA . CYS A 1 98 ? -3.516 1.739 15.745 1.00 90.25 98 CYS A CA 1
ATOM 680 C C . CYS A 1 98 ? -3.711 2.961 14.848 1.00 90.25 98 CYS A C 1
ATOM 682 O O . CYS A 1 98 ? -3.231 2.962 13.715 1.00 90.25 98 CYS A O 1
A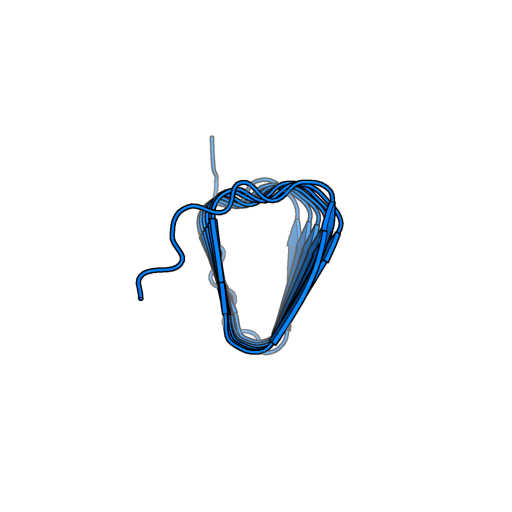TOM 684 N N . ILE A 1 99 ? -4.469 3.954 15.306 1.00 88.75 99 ILE A N 1
ATOM 685 C CA . ILE A 1 99 ? -4.783 5.144 14.512 1.00 88.75 99 ILE A CA 1
ATOM 686 C C . ILE A 1 99 ? -4.500 6.368 15.374 1.00 88.75 99 ILE A C 1
ATOM 688 O O . ILE A 1 99 ? -5.139 6.548 16.411 1.00 88.75 99 ILE A O 1
ATOM 692 N N . GLU A 1 100 ? -3.564 7.196 14.929 1.00 90.88 100 GLU A N 1
ATOM 693 C CA . GLU A 1 100 ? -3.239 8.489 15.516 1.00 90.88 100 GLU A CA 1
ATOM 694 C C . GLU A 1 100 ? -3.634 9.594 14.532 1.00 90.88 100 GLU A C 1
ATOM 696 O O . GLU A 1 100 ? -3.047 9.742 13.466 1.00 90.88 100 GLU A O 1
ATOM 701 N N . GLY A 1 101 ? -4.683 10.350 14.861 1.00 87.12 101 GLY A N 1
ATOM 702 C CA . GLY A 1 101 ? -5.207 11.427 14.018 1.00 87.12 101 GLY A CA 1
ATOM 703 C C . GLY A 1 101 ? -6.727 11.388 13.878 1.00 87.12 101 GLY A C 1
ATOM 704 O O . GLY A 1 101 ? -7.429 10.851 14.740 1.00 87.12 101 GLY A O 1
ATOM 705 N N . ASN A 1 102 ? -7.264 12.003 12.820 1.00 85.69 102 ASN A N 1
ATOM 706 C CA . ASN A 1 102 ? -8.712 12.136 12.661 1.00 85.69 102 ASN A CA 1
ATOM 707 C C . ASN A 1 102 ? -9.288 10.964 11.871 1.00 85.69 102 ASN A C 1
ATOM 709 O O . ASN A 1 102 ? -8.982 10.780 10.695 1.00 85.69 102 ASN A O 1
ATOM 713 N N . LEU A 1 103 ? -10.195 10.224 12.505 1.00 79.38 103 LEU A N 1
ATOM 714 C CA . LEU A 1 103 ? -10.924 9.128 11.883 1.00 79.38 103 LEU A CA 1
ATOM 715 C C . LEU A 1 103 ? -12.406 9.481 11.723 1.00 79.38 103 LEU A C 1
ATOM 717 O O . LEU A 1 103 ? -13.130 9.625 12.709 1.00 79.38 103 LEU A O 1
ATOM 721 N N . HIS A 1 104 ? -12.892 9.521 10.486 1.00 69.94 104 HIS A N 1
ATOM 722 C CA . HIS A 1 104 ? -14.315 9.662 10.174 1.00 69.94 104 HIS A CA 1
ATOM 723 C C . HIS A 1 104 ? -15.018 8.294 10.133 1.00 69.94 104 HIS A C 1
ATOM 725 O O . HIS A 1 104 ? -15.500 7.826 9.103 1.00 69.94 104 HIS A O 1
ATOM 731 N N . ARG A 1 105 ? -15.107 7.633 11.293 1.00 57.47 105 ARG A N 1
ATOM 732 C CA . ARG A 1 105 ? -15.685 6.286 11.405 1.00 57.47 105 ARG A CA 1
ATOM 733 C C . ARG A 1 105 ? -17.183 6.282 11.063 1.00 57.47 105 ARG A C 1
ATOM 735 O O . ARG A 1 105 ? -18.008 6.671 1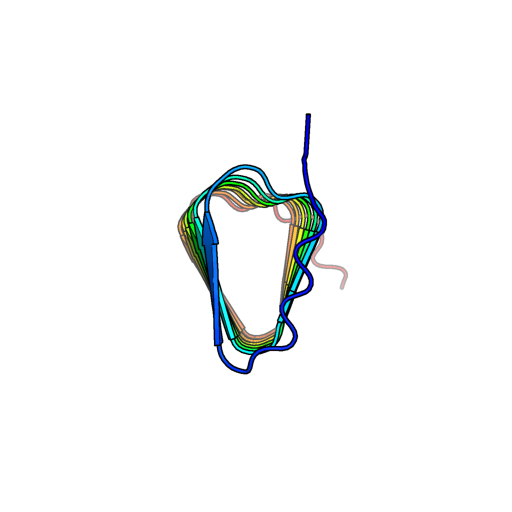1.886 1.00 57.47 105 ARG A O 1
ATOM 742 N N . PHE A 1 106 ? -17.555 5.765 9.893 1.00 51.28 106 PHE A N 1
ATOM 743 C CA . PHE A 1 106 ? -18.928 5.328 9.624 1.00 51.28 106 PHE A CA 1
ATOM 744 C C . PHE A 1 106 ? -19.063 3.835 9.940 1.00 51.28 106 PHE A C 1
ATOM 746 O O . PHE A 1 106 ? -18.524 2.996 9.229 1.00 51.28 106 PHE A O 1
ATOM 753 N N . GLY A 1 107 ? -19.815 3.521 10.999 1.00 42.06 107 GLY A N 1
ATOM 754 C CA . GLY A 1 107 ? -20.405 2.198 11.214 1.00 42.06 107 GLY A CA 1
ATOM 755 C C . GLY A 1 107 ? -19.551 1.189 11.983 1.00 42.06 107 GLY A C 1
ATOM 756 O O . GLY A 1 107 ? -18.908 0.327 11.398 1.00 42.06 107 GLY A O 1
ATOM 757 N N . GLU A 1 108 ? -19.700 1.174 13.308 1.00 38.03 108 GLU A N 1
ATOM 758 C CA . GLU A 1 108 ? -19.931 -0.119 13.961 1.00 38.03 108 GLU A CA 1
ATOM 759 C C . GLU A 1 108 ? -21.292 -0.618 13.461 1.00 38.03 108 GLU A C 1
ATOM 761 O O . GLU A 1 108 ? -22.338 -0.215 13.973 1.00 38.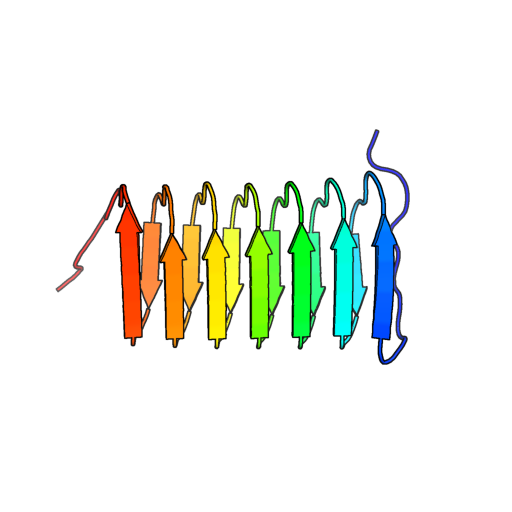03 108 GLU A O 1
ATOM 766 N N . LEU A 1 109 ? -21.303 -1.445 12.417 1.00 36.88 109 LEU A N 1
ATOM 767 C CA . LEU A 1 109 ? -22.437 -2.336 12.211 1.00 36.88 109 LEU A CA 1
ATOM 768 C C . LEU A 1 109 ? -22.284 -3.451 13.245 1.00 36.88 109 LEU A C 1
ATOM 770 O O . LEU A 1 109 ? -21.382 -4.280 13.145 1.00 36.88 109 LEU A O 1
ATOM 774 N N . LYS A 1 110 ? -23.121 -3.365 14.282 1.00 35.59 110 LYS A N 1
ATOM 775 C CA . LYS A 1 110 ? -23.450 -4.493 15.156 1.00 35.59 110 LYS A CA 1
ATOM 776 C C . LYS A 1 110 ? -23.888 -5.700 14.333 1.00 35.59 110 LYS A C 1
ATOM 778 O O . LYS A 1 110 ? -24.603 -5.479 13.328 1.00 35.59 110 LYS A O 1
#

Radius of gyration: 13.52 Å; chains: 1; bounding box: 35×22×35 Å

Foldseek 3Di:
DADDDPEDQDQEEEEEERHEEYEYAHYEYEEEYAEYEYAHYEYEYEYAEYEYEHYEEEEEYEEYEYEHYEYEYEYEEYEYEAYEYEEYYEDYYYNHYHYHYHYNHDDPPD

Sequence (110 aa):
MFRETHIDSGNSSRHEGNLGVVQGNSMCIEGNSGVVQGNSMCIEGNSGVVQGNSMCIEGNSGVVQGNSMCIEGNLGVVQGNSMCIEGNSGVVQGNSMCIEGNLHRFGELK

pLDDT: mean 85.5, std 15.51, range [35.59, 97.75]

Secondary structure (DSSP, 8-state):
-----EE--SSSEEEEEEEEEEEEEEEEEEEEEEEEEEEEEEEEEEEEEEEEEEEEEEEEEEEEEEEEEEEEEEEEEEEEEEEEEEEEEEEEEEEEEEEES-B-------